Protein AF-A0A3D5FVS0-F1 (afdb_monomer_lite)

Structure (mmCIF, N/CA/C/O backbone):
data_AF-A0A3D5FVS0-F1
#
_entry.id   AF-A0A3D5FVS0-F1
#
loop_
_atom_site.group_PDB
_atom_site.id
_atom_site.type_symbol
_atom_site.label_atom_id
_atom_site.label_alt_id
_atom_site.label_comp_id
_atom_site.label_asym_id
_atom_site.label_entity_id
_atom_site.label_seq_id
_atom_site.pdbx_PDB_ins_code
_atom_site.Cartn_x
_atom_site.Cartn_y
_atom_sit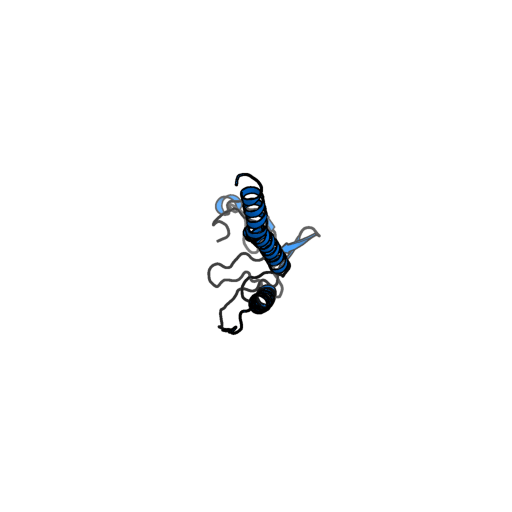e.Cartn_z
_atom_site.occupancy
_atom_site.B_iso_or_equiv
_atom_site.auth_seq_id
_atom_site.auth_comp_id
_atom_site.auth_asym_id
_atom_site.auth_atom_id
_atom_site.pdbx_PDB_model_num
ATOM 1 N N . MET A 1 1 ? 53.571 29.596 -40.366 1.00 57.28 1 MET A N 1
ATOM 2 C CA . MET A 1 1 ? 53.210 28.482 -39.464 1.00 57.28 1 MET A CA 1
ATOM 3 C C . MET A 1 1 ? 52.740 29.076 -38.138 1.00 57.28 1 MET A C 1
ATOM 5 O O . MET A 1 1 ? 53.571 29.174 -37.256 1.00 57.28 1 MET A O 1
ATOM 9 N N . SER A 1 2 ? 51.496 29.574 -37.988 1.00 66.75 2 SER A N 1
ATOM 10 C CA . SER A 1 2 ? 51.104 30.103 -36.655 1.00 66.75 2 SER A CA 1
ATOM 11 C C . SER A 1 2 ? 49.625 30.298 -36.285 1.00 66.75 2 SER A C 1
ATOM 13 O O . SER A 1 2 ? 49.386 30.452 -35.101 1.00 66.75 2 SER A O 1
ATOM 15 N N . VAL A 1 3 ? 48.612 30.261 -37.160 1.00 58.72 3 VAL A N 1
ATOM 16 C CA . VAL A 1 3 ? 47.218 30.492 -36.676 1.00 58.72 3 VAL A CA 1
ATOM 17 C C . VAL A 1 3 ? 46.211 29.515 -37.277 1.00 58.72 3 VAL A C 1
ATOM 19 O O . VAL A 1 3 ? 45.409 28.922 -36.562 1.00 58.72 3 VAL A O 1
ATOM 22 N N . LEU A 1 4 ? 46.327 29.234 -38.577 1.00 56.59 4 LEU A N 1
ATOM 23 C CA . LEU A 1 4 ? 45.374 28.381 -39.294 1.00 56.59 4 LEU A CA 1
ATOM 24 C C . LEU A 1 4 ? 45.378 26.913 -38.820 1.00 56.59 4 LEU A C 1
ATOM 26 O O . LEU A 1 4 ? 44.326 26.298 -38.705 1.00 56.59 4 LEU A O 1
ATOM 30 N N . ARG A 1 5 ? 46.548 26.357 -38.475 1.00 57.44 5 ARG A N 1
ATOM 31 C CA . ARG A 1 5 ? 46.652 24.990 -37.922 1.00 57.44 5 ARG A CA 1
ATOM 32 C C . ARG A 1 5 ? 46.104 24.884 -36.495 1.00 57.44 5 ARG A C 1
ATOM 34 O O . ARG A 1 5 ? 45.593 23.835 -36.133 1.00 57.44 5 ARG A O 1
ATOM 41 N N . PHE A 1 6 ? 46.181 25.960 -35.712 1.00 57.03 6 PHE A N 1
ATOM 42 C CA . PHE A 1 6 ? 45.666 25.997 -34.341 1.00 57.03 6 PHE A CA 1
ATOM 43 C C . PHE A 1 6 ? 44.135 26.123 -34.329 1.00 57.03 6 PHE A C 1
ATOM 45 O O . PHE A 1 6 ? 43.461 25.414 -33.589 1.00 57.03 6 PHE A O 1
ATOM 52 N N . ALA A 1 7 ? 43.576 26.943 -35.227 1.00 58.62 7 ALA A N 1
ATOM 53 C CA . ALA A 1 7 ? 42.131 27.088 -35.401 1.00 58.62 7 ALA A CA 1
ATOM 54 C C . ALA A 1 7 ? 41.451 25.788 -35.876 1.00 58.62 7 ALA A C 1
ATOM 56 O O . ALA A 1 7 ? 40.382 25.441 -35.384 1.00 58.62 7 ALA A O 1
ATOM 57 N N . VAL A 1 8 ? 42.090 25.029 -36.775 1.00 59.25 8 VAL A N 1
ATOM 58 C CA . VAL A 1 8 ? 41.565 23.735 -37.253 1.00 59.25 8 VAL A CA 1
ATOM 59 C C . VAL A 1 8 ? 41.561 22.672 -36.146 1.00 59.25 8 VAL A C 1
ATOM 61 O O . VAL A 1 8 ? 40.609 21.905 -36.048 1.00 59.25 8 VAL A O 1
ATOM 64 N N . VAL A 1 9 ? 42.572 22.652 -35.269 1.00 58.69 9 VAL A N 1
ATOM 65 C CA . VAL A 1 9 ? 42.621 21.726 -34.121 1.00 58.69 9 VAL A CA 1
ATOM 66 C C . VAL A 1 9 ? 41.561 22.075 -33.069 1.00 58.69 9 VAL A C 1
ATOM 68 O O . VAL A 1 9 ? 40.904 21.173 -32.557 1.00 58.69 9 VAL A O 1
ATOM 71 N N . ILE A 1 10 ? 41.324 23.362 -32.793 1.00 59.44 10 ILE A N 1
ATOM 72 C CA . ILE A 1 10 ? 40.262 23.803 -31.870 1.00 59.44 10 ILE A CA 1
ATOM 73 C C . ILE A 1 10 ? 38.866 23.488 -32.435 1.00 59.44 10 ILE A C 1
ATOM 75 O O . ILE A 1 10 ? 37.997 23.033 -31.690 1.00 59.44 10 ILE A O 1
ATOM 79 N N . LEU A 1 11 ? 38.658 23.654 -33.748 1.00 55.94 11 LEU A N 1
ATOM 80 C CA . LEU A 1 11 ? 37.406 23.292 -34.424 1.00 55.94 11 LEU A CA 1
ATOM 81 C C . LEU A 1 11 ? 37.159 21.770 -34.393 1.00 55.94 11 LEU A C 1
ATOM 83 O O . LEU A 1 11 ? 36.050 21.328 -34.123 1.00 55.94 11 LEU A O 1
ATOM 87 N N . LEU A 1 12 ? 38.198 20.950 -34.585 1.00 54.19 12 LEU A N 1
ATOM 88 C CA . LEU A 1 12 ? 38.107 19.488 -34.466 1.00 54.19 12 LEU A CA 1
ATOM 89 C C . LEU A 1 12 ? 37.863 19.020 -33.020 1.00 54.19 12 LEU A C 1
ATOM 91 O O . LEU A 1 12 ? 37.095 18.084 -32.810 1.00 54.19 12 LEU A O 1
ATOM 95 N N . MET A 1 13 ? 38.446 19.682 -32.011 1.00 53.97 13 MET A N 1
ATOM 96 C CA . MET A 1 13 ? 38.186 19.354 -30.600 1.00 53.97 13 MET A CA 1
ATOM 97 C C . MET A 1 13 ? 36.780 19.750 -30.135 1.00 53.97 13 MET A C 1
ATOM 99 O O . MET A 1 13 ? 36.195 19.048 -29.314 1.00 53.97 13 MET A O 1
ATOM 103 N N . SER A 1 14 ? 36.200 20.817 -30.689 1.00 55.00 14 SER A N 1
ATOM 104 C CA . SER A 1 14 ? 34.809 21.208 -30.408 1.00 55.00 14 SER A CA 1
ATOM 105 C C . SER A 1 14 ? 33.775 20.322 -31.117 1.00 55.00 14 SER A C 1
ATOM 107 O O . SER A 1 14 ? 32.643 20.236 -30.652 1.00 55.00 14 SER A O 1
ATOM 109 N N . ILE A 1 15 ? 34.173 19.588 -32.164 1.00 56.25 15 ILE A N 1
ATOM 110 C CA . ILE A 1 15 ? 33.361 18.533 -32.799 1.00 56.25 15 ILE A CA 1
ATOM 111 C C . ILE A 1 15 ? 33.468 17.191 -32.041 1.00 56.25 15 ILE A C 1
ATOM 113 O O . ILE A 1 15 ? 32.533 16.397 -32.090 1.00 56.25 15 ILE A O 1
ATOM 117 N N . LEU A 1 16 ? 34.555 16.936 -31.295 1.00 52.94 16 LEU A N 1
ATOM 118 C CA . LEU A 1 16 ? 34.712 15.724 -30.465 1.00 52.94 16 LEU A CA 1
ATOM 119 C C . LEU A 1 16 ? 34.144 15.853 -29.034 1.00 52.94 16 LEU A C 1
ATOM 121 O O . LEU A 1 16 ? 33.701 14.858 -28.457 1.00 52.94 16 LEU A O 1
ATOM 125 N N . ALA A 1 17 ? 34.115 17.064 -28.470 1.00 55.03 17 ALA A N 1
ATOM 126 C CA . ALA A 1 17 ? 33.558 17.362 -27.146 1.00 55.03 17 ALA A CA 1
ATOM 127 C C . ALA A 1 17 ? 32.009 17.361 -26.967 1.00 55.03 17 ALA A C 1
ATOM 129 O O . ALA A 1 17 ? 31.589 17.380 -25.807 1.00 55.03 17 ALA A O 1
ATOM 130 N N . PRO A 1 18 ? 31.126 17.305 -27.997 1.00 56.56 18 PRO A N 1
ATOM 131 C CA . PRO A 1 18 ? 29.676 17.262 -27.768 1.00 56.56 18 PRO A CA 1
ATOM 132 C C . PRO A 1 18 ? 29.195 15.937 -27.165 1.00 56.56 18 PRO A C 1
ATOM 134 O O . PRO A 1 18 ? 28.082 15.863 -26.658 1.00 56.56 18 PRO A O 1
ATOM 137 N N . SER A 1 19 ? 30.020 14.890 -27.206 1.00 59.66 19 SER A N 1
ATOM 138 C CA . SER A 1 19 ? 29.639 13.534 -26.808 1.00 59.66 19 SER A CA 1
ATOM 139 C C . SER A 1 19 ? 29.311 13.418 -25.318 1.00 59.66 19 SER A C 1
ATOM 141 O O . SER A 1 19 ? 28.279 12.860 -24.974 1.00 59.66 19 SER A O 1
ATOM 143 N N . ALA A 1 20 ? 30.121 13.989 -24.424 1.00 60.53 20 ALA A N 1
ATOM 144 C CA . ALA A 1 20 ? 29.888 13.862 -22.982 1.00 60.53 20 ALA A CA 1
ATOM 145 C C . ALA A 1 20 ? 28.625 14.606 -22.510 1.00 60.53 20 ALA A C 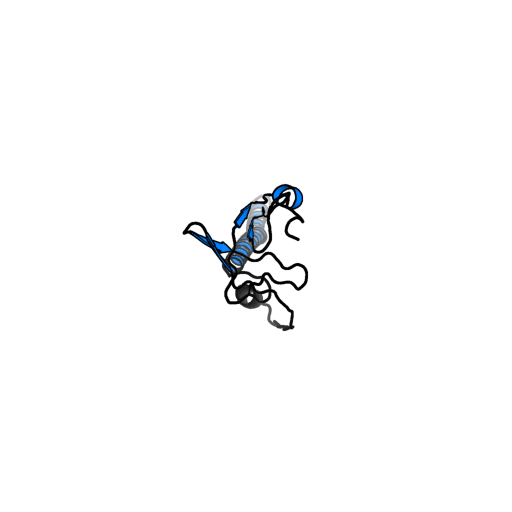1
ATOM 147 O O . ALA A 1 20 ? 27.868 14.076 -21.703 1.00 60.53 20 ALA A O 1
ATOM 148 N N . TRP A 1 21 ? 28.385 15.809 -23.042 1.00 58.69 21 TRP A N 1
ATOM 149 C CA . TRP A 1 21 ? 27.219 16.627 -22.695 1.00 58.69 21 TRP A CA 1
ATOM 150 C C . TRP A 1 21 ? 25.930 16.077 -23.312 1.00 58.69 21 TRP A C 1
ATOM 152 O O . TRP A 1 21 ? 24.906 16.016 -22.636 1.00 58.69 21 TRP A O 1
ATOM 162 N N . ALA A 1 22 ? 25.975 15.634 -24.573 1.00 61.84 22 ALA A N 1
ATOM 163 C CA . ALA A 1 22 ? 24.832 14.985 -25.211 1.00 61.84 22 ALA A CA 1
ATOM 164 C C . ALA A 1 22 ? 24.463 13.676 -24.495 1.00 61.84 22 ALA A C 1
ATOM 166 O O . ALA A 1 22 ? 23.295 13.470 -24.184 1.00 61.84 22 ALA A O 1
ATOM 167 N N . VAL A 1 23 ? 25.455 12.851 -24.133 1.00 68.00 23 VAL A N 1
ATOM 168 C CA . VAL A 1 23 ? 25.236 11.616 -23.361 1.00 68.00 23 VAL A CA 1
ATOM 169 C C . VAL A 1 23 ? 24.672 11.911 -21.969 1.00 68.00 23 VAL A C 1
ATOM 171 O O . VAL A 1 23 ? 23.794 11.180 -21.514 1.00 68.00 23 VAL A O 1
ATOM 174 N N . SER A 1 24 ? 25.125 12.967 -21.281 1.00 67.62 24 SER A N 1
ATOM 175 C CA . SER A 1 24 ? 24.561 13.325 -19.972 1.00 67.62 24 SER A CA 1
ATOM 176 C C . SER A 1 24 ? 23.112 13.809 -20.069 1.00 67.62 24 SER A C 1
ATOM 178 O O . SER A 1 24 ? 22.300 13.422 -19.238 1.00 67.62 24 SER A O 1
ATOM 180 N N . VAL A 1 25 ? 22.766 14.593 -21.097 1.00 70.75 25 VAL A N 1
ATOM 181 C CA . VAL A 1 25 ? 21.385 15.061 -21.317 1.00 70.75 25 VAL A CA 1
ATOM 182 C C . VAL A 1 25 ? 20.464 13.891 -21.668 1.00 70.75 25 VAL A C 1
ATOM 184 O O . VAL A 1 25 ? 19.410 13.742 -21.058 1.00 70.75 25 VAL A O 1
ATOM 187 N N . GLU A 1 26 ? 20.893 13.009 -22.573 1.00 77.81 26 GLU A N 1
ATOM 188 C CA . GLU A 1 26 ? 20.148 11.795 -22.928 1.00 77.81 26 GLU A CA 1
ATOM 189 C C . GLU A 1 26 ? 19.960 10.868 -21.713 1.00 77.81 26 GLU A C 1
ATOM 191 O O . GLU A 1 26 ? 18.900 10.273 -21.525 1.00 77.81 26 GLU A O 1
ATOM 196 N N . SER A 1 27 ? 20.968 10.766 -20.842 1.00 83.69 27 SER A N 1
ATOM 197 C CA . SER A 1 27 ? 20.879 9.975 -19.608 1.00 83.69 27 SER A CA 1
ATOM 198 C C . SER A 1 27 ? 19.882 10.566 -18.606 1.00 83.69 27 SER A C 1
ATOM 200 O O . SER A 1 27 ? 19.122 9.815 -17.993 1.00 83.69 27 SER A O 1
ATOM 202 N N . ASP A 1 28 ? 19.849 11.892 -18.461 1.00 89.62 28 ASP A N 1
ATOM 203 C CA . ASP A 1 28 ? 18.901 12.591 -17.589 1.00 89.62 28 ASP A CA 1
ATOM 204 C C . ASP A 1 28 ? 17.455 12.458 -18.090 1.00 89.62 28 ASP A C 1
ATOM 206 O O . ASP A 1 28 ? 16.545 12.234 -17.288 1.00 89.62 28 ASP A O 1
ATOM 210 N N . GLU A 1 29 ? 17.230 12.564 -19.402 1.00 91.00 29 GLU A N 1
ATOM 211 C CA . GLU A 1 29 ? 15.913 12.356 -20.017 1.00 91.00 29 GLU A CA 1
ATOM 212 C C . GLU A 1 29 ? 15.433 10.917 -19.812 1.00 91.00 29 GLU A C 1
ATOM 214 O O . GLU A 1 29 ? 14.354 10.698 -19.262 1.00 91.00 29 GLU A O 1
ATOM 219 N N . ARG A 1 30 ? 16.281 9.924 -20.108 1.00 89.44 30 ARG A N 1
ATOM 220 C CA . ARG A 1 30 ? 15.956 8.505 -19.889 1.00 89.44 30 ARG A CA 1
ATOM 221 C C . ARG A 1 30 ? 15.649 8.184 -18.429 1.00 89.44 30 ARG A C 1
ATOM 223 O O . ARG A 1 30 ? 14.768 7.369 -18.152 1.00 89.44 30 ARG A O 1
ATOM 230 N N . LEU A 1 31 ? 16.365 8.800 -17.487 1.00 93.12 31 LEU A N 1
ATOM 231 C CA . LEU A 1 31 ? 16.087 8.636 -16.062 1.00 93.12 31 LEU A CA 1
ATOM 232 C C . LEU A 1 31 ? 14.715 9.210 -15.699 1.00 93.12 31 LEU A C 1
ATOM 234 O O . LEU A 1 31 ? 13.950 8.554 -14.991 1.00 93.12 31 LEU A O 1
ATOM 238 N N . ARG A 1 32 ? 14.391 10.414 -16.181 1.00 95.94 32 ARG A N 1
ATOM 239 C CA . ARG A 1 32 ? 13.085 11.045 -15.943 1.00 95.94 32 ARG A CA 1
ATOM 240 C C . ARG A 1 32 ? 11.950 10.211 -16.517 1.00 95.94 32 ARG A C 1
ATOM 242 O O . ARG A 1 32 ? 10.974 9.984 -15.808 1.00 95.94 32 ARG A O 1
ATOM 249 N N . ASP A 1 33 ? 12.107 9.707 -17.735 1.00 94.50 33 ASP A N 1
ATOM 250 C CA . ASP A 1 33 ? 11.111 8.857 -18.386 1.00 94.50 33 ASP A CA 1
ATOM 251 C C . ASP A 1 33 ? 10.908 7.550 -17.619 1.00 94.50 33 ASP A C 1
ATOM 253 O O . ASP A 1 33 ? 9.774 7.137 -17.377 1.00 94.50 33 ASP A O 1
ATOM 257 N N . ALA A 1 34 ? 11.995 6.932 -17.145 1.00 95.44 34 ALA A N 1
ATOM 258 C CA . ALA A 1 34 ? 11.909 5.731 -16.323 1.00 95.44 34 ALA A CA 1
ATOM 259 C C . ALA A 1 34 ? 11.208 5.986 -14.987 1.00 95.44 34 ALA A C 1
ATOM 261 O O . ALA A 1 34 ? 10.368 5.186 -14.580 1.00 95.44 34 ALA A O 1
ATOM 262 N N . VAL A 1 35 ? 11.515 7.098 -14.314 1.00 96.81 35 VAL A N 1
ATOM 263 C CA . VAL A 1 35 ? 10.811 7.496 -13.089 1.00 96.81 35 VAL A CA 1
ATOM 264 C C . VAL A 1 35 ? 9.334 7.740 -13.384 1.00 96.81 35 VAL A C 1
ATOM 266 O O . VAL A 1 35 ? 8.491 7.218 -12.659 1.00 96.81 35 VAL A O 1
ATOM 269 N N . ALA A 1 36 ? 9.007 8.465 -14.456 1.00 96.94 36 ALA A N 1
ATOM 270 C CA . ALA A 1 36 ? 7.631 8.746 -14.846 1.00 96.94 36 ALA A CA 1
ATOM 271 C C . ALA A 1 36 ? 6.850 7.449 -15.102 1.00 96.94 36 ALA A C 1
ATOM 273 O O . ALA A 1 36 ? 5.836 7.220 -14.447 1.00 96.94 36 ALA A O 1
ATOM 274 N N . ALA A 1 37 ? 7.368 6.558 -15.950 1.00 96.31 37 ALA A N 1
ATOM 275 C CA . ALA A 1 37 ? 6.738 5.279 -16.269 1.00 96.31 37 ALA A CA 1
ATOM 276 C C . ALA A 1 37 ? 6.546 4.396 -15.026 1.00 96.31 37 ALA A C 1
ATOM 278 O O . ALA A 1 37 ? 5.457 3.883 -14.779 1.00 96.31 37 ALA A O 1
ATOM 279 N N . LEU A 1 38 ? 7.583 4.264 -14.195 1.00 96.94 38 LEU A N 1
ATOM 280 C CA . LEU A 1 38 ? 7.540 3.430 -12.994 1.00 96.94 38 LEU A CA 1
ATOM 281 C C . LEU A 1 38 ? 6.732 4.039 -11.838 1.00 96.94 38 LEU A C 1
ATOM 283 O O . LEU A 1 38 ? 6.391 3.324 -10.899 1.00 96.94 38 LEU A O 1
ATOM 287 N N . SER A 1 39 ? 6.467 5.344 -11.861 1.00 96.62 39 SER A N 1
ATOM 288 C CA . SER A 1 39 ? 5.602 6.020 -10.884 1.00 96.62 39 SER A CA 1
ATOM 289 C C . SER A 1 39 ? 4.138 6.101 -11.321 1.00 96.62 39 SER A C 1
ATOM 291 O O . SER A 1 39 ? 3.284 6.387 -10.488 1.00 96.62 39 SER A O 1
ATOM 293 N N . ALA A 1 40 ? 3.853 5.852 -12.603 1.00 96.56 40 ALA A N 1
ATOM 294 C CA . ALA A 1 40 ? 2.506 5.900 -13.167 1.00 96.56 40 ALA A CA 1
ATOM 295 C C . ALA A 1 40 ? 1.698 4.613 -12.935 1.00 96.56 40 ALA A C 1
ATOM 297 O O . ALA A 1 40 ? 0.471 4.650 -13.000 1.00 96.56 40 ALA A O 1
ATOM 298 N N . VAL A 1 41 ? 2.371 3.487 -12.680 1.00 96.12 41 VAL A N 1
ATOM 299 C CA . VAL A 1 41 ? 1.715 2.226 -12.304 1.00 96.12 41 VAL A CA 1
ATOM 300 C C . VAL A 1 41 ? 1.142 2.306 -10.885 1.00 96.12 41 VAL A C 1
ATOM 302 O O . VAL A 1 41 ? 1.533 3.160 -10.087 1.00 96.12 41 VAL A O 1
ATOM 305 N N . GLU A 1 42 ? 0.239 1.382 -10.544 1.00 92.69 42 GLU A N 1
ATOM 306 C CA . GLU A 1 42 ? -0.211 1.203 -9.159 1.00 92.69 42 GLU A CA 1
ATOM 307 C C . GLU A 1 42 ? 0.947 0.781 -8.221 1.00 92.69 42 GLU A C 1
ATOM 309 O O . GLU A 1 42 ? 2.122 0.749 -8.594 1.00 92.69 42 GLU A O 1
ATOM 314 N N . SER A 1 43 ? 0.632 0.438 -6.967 1.00 93.44 43 SER A N 1
ATOM 315 C CA . SER A 1 43 ? 1.622 -0.011 -5.981 1.00 93.44 43 SER A CA 1
ATOM 316 C C . SER A 1 43 ? 2.590 -1.053 -6.556 1.00 93.44 43 SER A C 1
ATOM 318 O O . SER A 1 43 ? 2.189 -2.109 -7.047 1.00 93.44 43 SER A O 1
ATOM 320 N N . ARG A 1 44 ? 3.890 -0.762 -6.439 1.00 95.56 44 ARG A N 1
ATOM 321 C CA . ARG A 1 44 ? 4.985 -1.665 -6.829 1.00 95.56 44 ARG A CA 1
ATOM 322 C C . ARG A 1 44 ? 5.438 -2.585 -5.695 1.00 95.56 44 ARG A C 1
ATOM 324 O O . ARG A 1 44 ? 6.504 -3.189 -5.780 1.00 95.56 44 ARG A O 1
ATOM 331 N N . VAL A 1 45 ? 4.657 -2.684 -4.621 1.00 93.44 45 VAL A N 1
ATOM 332 C CA . VAL A 1 45 ? 4.865 -3.707 -3.592 1.00 93.44 45 VAL A CA 1
ATOM 333 C C . VAL A 1 45 ? 4.682 -5.079 -4.243 1.00 93.44 45 VAL A C 1
ATOM 335 O O . VAL A 1 45 ? 3.705 -5.302 -4.956 1.00 93.44 45 VAL A O 1
ATOM 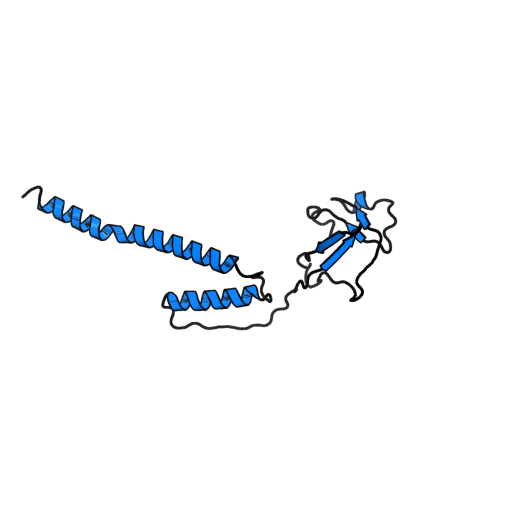338 N N . THR A 1 46 ? 5.624 -6.000 -4.022 1.00 93.00 46 THR A N 1
ATOM 339 C CA . THR A 1 46 ? 5.543 -7.387 -4.513 1.00 93.00 46 THR A CA 1
ATOM 340 C C . THR A 1 46 ? 4.156 -7.966 -4.260 1.00 93.00 46 THR A C 1
ATOM 342 O O . THR A 1 46 ? 3.626 -7.776 -3.178 1.00 93.00 46 THR A O 1
ATOM 345 N N . GLY A 1 47 ? 3.571 -8.667 -5.234 1.00 90.50 47 GLY A N 1
ATOM 346 C CA . GLY A 1 47 ? 2.226 -9.250 -5.130 1.00 90.50 47 GLY A CA 1
ATOM 347 C C . GLY A 1 47 ? 1.087 -8.340 -5.608 1.00 90.50 47 GLY A C 1
ATOM 348 O O . GLY A 1 47 ? 0.022 -8.856 -5.931 1.00 90.50 47 GLY A O 1
ATOM 349 N N . TYR A 1 48 ? 1.309 -7.027 -5.730 1.00 93.88 48 TYR A N 1
ATOM 350 C CA . TYR A 1 48 ? 0.351 -6.094 -6.334 1.00 93.88 48 TYR A CA 1
ATOM 351 C C . TYR A 1 48 ? 0.538 -6.027 -7.857 1.00 93.88 48 TYR A C 1
ATOM 353 O O . TYR A 1 48 ? 1.631 -6.283 -8.370 1.00 93.88 48 TYR A O 1
ATOM 361 N N . ALA A 1 49 ? -0.520 -5.651 -8.587 1.00 94.00 49 ALA A N 1
ATOM 362 C CA . ALA A 1 49 ? -0.512 -5.588 -10.053 1.00 94.00 49 ALA A CA 1
ATOM 363 C C . ALA A 1 49 ? 0.592 -4.663 -10.601 1.00 94.00 49 ALA A C 1
ATOM 365 O O . ALA A 1 49 ? 1.353 -5.066 -11.483 1.00 94.00 49 ALA A O 1
ATOM 366 N N . GLY A 1 50 ? 0.772 -3.486 -9.988 1.00 96.62 50 GLY A N 1
ATOM 367 C CA . GLY A 1 50 ? 1.800 -2.521 -10.385 1.00 96.62 50 GLY A CA 1
ATOM 368 C C . GLY A 1 50 ? 3.235 -3.061 -10.312 1.00 96.62 50 GLY A C 1
ATOM 369 O O . GLY A 1 50 ? 4.091 -2.645 -11.091 1.00 96.62 50 GLY A O 1
ATOM 370 N N . ALA A 1 51 ? 3.521 -4.036 -9.440 1.00 96.19 51 ALA A N 1
ATOM 371 C CA . ALA A 1 51 ? 4.832 -4.689 -9.397 1.00 96.19 51 ALA A CA 1
ATOM 372 C C . ALA A 1 51 ? 5.092 -5.564 -10.635 1.00 96.19 51 ALA A C 1
ATOM 374 O O . ALA A 1 51 ? 6.215 -5.591 -11.144 1.00 96.19 51 ALA A O 1
ATOM 375 N N . ALA A 1 52 ? 4.065 -6.256 -11.138 1.00 95.12 52 ALA A N 1
ATOM 376 C CA . ALA A 1 52 ? 4.168 -7.050 -12.360 1.00 95.12 52 ALA A CA 1
ATOM 377 C C . ALA A 1 52 ? 4.330 -6.146 -13.592 1.00 95.12 52 ALA A C 1
ATOM 379 O O . ALA A 1 52 ? 5.214 -6.382 -14.412 1.00 95.12 52 ALA A O 1
ATOM 380 N N . GLU A 1 53 ? 3.550 -5.067 -13.677 1.00 97.38 53 GLU A N 1
ATOM 381 C CA . GLU A 1 53 ? 3.668 -4.071 -14.751 1.00 97.38 53 GLU A CA 1
ATOM 382 C C . GLU A 1 53 ? 5.055 -3.415 -14.776 1.00 97.38 53 GLU A C 1
ATOM 384 O O . GLU A 1 53 ? 5.682 -3.302 -15.831 1.00 97.38 53 GLU A O 1
ATOM 389 N N . ALA A 1 54 ? 5.588 -3.053 -13.605 1.00 97.38 54 ALA A N 1
ATOM 390 C CA . ALA A 1 54 ? 6.942 -2.524 -13.488 1.00 97.38 54 ALA A CA 1
ATOM 391 C C . ALA A 1 54 ? 8.007 -3.532 -13.955 1.00 97.38 54 ALA A C 1
ATOM 393 O O . ALA A 1 54 ? 8.983 -3.140 -14.593 1.00 97.38 54 ALA A O 1
ATOM 394 N N . ALA A 1 55 ? 7.831 -4.827 -13.672 1.00 96.06 55 ALA A N 1
ATOM 395 C CA . ALA A 1 55 ? 8.745 -5.863 -14.148 1.00 96.06 55 ALA A CA 1
ATOM 396 C C . ALA A 1 55 ? 8.731 -5.982 -15.682 1.00 96.06 55 ALA A C 1
ATOM 398 O O . ALA A 1 55 ? 9.797 -6.086 -16.292 1.00 96.06 55 ALA A O 1
ATOM 399 N N . GLU A 1 56 ? 7.556 -5.903 -16.315 1.00 96.75 56 GLU A N 1
ATOM 400 C CA . GLU A 1 56 ? 7.445 -5.874 -17.780 1.00 96.75 56 GLU A CA 1
ATOM 401 C C . GLU A 1 56 ? 8.141 -4.651 -18.382 1.00 96.75 56 GLU A C 1
ATOM 403 O O . GLU A 1 56 ? 8.912 -4.790 -19.335 1.00 96.75 56 GLU A O 1
ATOM 408 N N . TYR A 1 57 ? 7.934 -3.467 -17.794 1.00 96.94 57 TYR A N 1
ATOM 409 C CA . TYR A 1 57 ? 8.621 -2.244 -18.213 1.00 96.94 57 TYR A CA 1
ATOM 410 C C . TYR A 1 57 ? 10.146 -2.414 -18.178 1.00 96.94 57 TYR A C 1
ATOM 412 O O . TYR A 1 57 ? 10.834 -2.088 -19.146 1.00 96.94 57 TYR A O 1
ATOM 420 N N . LEU A 1 58 ? 10.690 -2.967 -17.089 1.00 95.75 58 LEU A N 1
ATOM 421 C CA . LEU A 1 58 ? 12.134 -3.173 -16.941 1.00 95.75 58 LE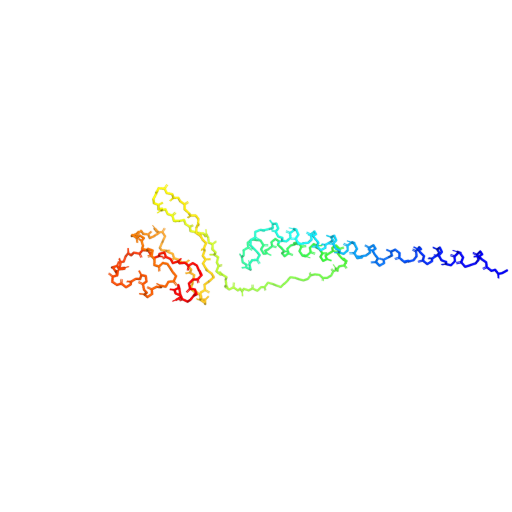U A CA 1
ATOM 422 C C . LEU A 1 58 ? 12.689 -4.146 -17.984 1.00 95.75 58 LEU A C 1
ATOM 424 O O . LEU A 1 58 ? 13.759 -3.903 -18.537 1.00 95.75 58 LEU A O 1
ATOM 428 N N . ILE A 1 59 ? 11.963 -5.219 -18.291 1.00 96.75 59 ILE A N 1
ATOM 429 C CA . ILE A 1 59 ? 12.371 -6.189 -19.315 1.00 96.75 59 ILE A CA 1
ATOM 430 C C . ILE A 1 59 ? 12.432 -5.531 -20.691 1.00 96.75 59 ILE A C 1
ATOM 432 O O . ILE A 1 59 ? 13.408 -5.716 -21.419 1.00 96.75 59 ILE A O 1
ATOM 436 N N . GLN A 1 60 ? 11.434 -4.713 -21.026 1.00 95.75 60 GLN A N 1
ATOM 437 C CA . GLN A 1 60 ? 11.451 -3.940 -22.263 1.00 95.75 60 GLN A CA 1
ATOM 438 C C . GLN A 1 60 ? 12.618 -2.949 -22.272 1.00 95.75 60 GLN A C 1
ATOM 440 O O . GLN A 1 60 ? 13.358 -2.893 -23.250 1.00 95.75 60 GLN A O 1
ATOM 445 N N . ALA A 1 61 ? 12.836 -2.198 -21.191 1.00 94.88 61 ALA A N 1
ATOM 446 C CA . ALA A 1 61 ? 13.920 -1.220 -21.097 1.00 94.88 61 ALA A CA 1
ATOM 447 C C . ALA A 1 61 ? 15.316 -1.859 -21.240 1.00 94.88 61 ALA A C 1
ATOM 449 O O . ALA A 1 61 ? 16.187 -1.308 -21.920 1.00 94.88 61 ALA A O 1
ATOM 450 N N . LEU A 1 62 ? 15.524 -3.041 -20.650 1.00 94.94 62 LEU A N 1
ATOM 451 C CA . LEU A 1 62 ? 16.752 -3.824 -20.807 1.00 94.94 62 LEU A CA 1
ATOM 452 C C . LEU A 1 62 ? 16.948 -4.266 -22.263 1.00 94.94 62 LEU A C 1
ATOM 454 O O . LEU A 1 62 ? 18.031 -4.067 -22.816 1.00 94.94 62 LEU A O 1
ATOM 458 N N . GLY A 1 63 ? 15.897 -4.781 -22.906 1.00 95.81 63 GLY A N 1
ATOM 459 C CA . GLY A 1 63 ? 15.938 -5.175 -24.317 1.00 95.81 63 GLY A CA 1
ATOM 460 C C . GLY A 1 63 ? 16.289 -4.009 -25.248 1.00 95.81 63 GLY A C 1
ATOM 461 O O . GLY A 1 63 ? 17.191 -4.129 -26.074 1.00 95.81 63 GLY A O 1
ATOM 462 N N . HIS A 1 64 ? 15.659 -2.843 -25.062 1.00 93.00 64 HIS A N 1
ATOM 463 C CA . HIS A 1 64 ? 15.971 -1.628 -25.832 1.00 93.00 64 HIS A CA 1
ATOM 464 C C . HIS A 1 64 ? 17.402 -1.121 -25.605 1.00 93.00 64 HIS A C 1
ATOM 466 O O . HIS A 1 64 ? 17.966 -0.464 -26.475 1.00 93.00 64 HIS A O 1
ATOM 472 N N . SER A 1 65 ? 18.007 -1.446 -24.460 1.00 91.38 65 SER A N 1
ATOM 473 C CA . SER A 1 65 ? 19.398 -1.100 -24.149 1.00 91.38 65 SER A CA 1
ATOM 474 C C . SER A 1 65 ? 20.416 -2.079 -24.758 1.00 91.38 65 SER A C 1
ATOM 476 O O . SER A 1 65 ? 21.613 -1.935 -24.521 1.00 91.38 65 SER A O 1
ATOM 478 N N . GLY A 1 66 ? 19.967 -3.076 -25.531 1.00 95.50 66 GLY A N 1
ATOM 479 C CA . GLY A 1 66 ? 20.830 -4.054 -26.198 1.00 95.50 66 GLY A CA 1
ATOM 480 C C . GLY A 1 66 ? 21.159 -5.293 -25.362 1.00 95.50 66 GLY A C 1
ATOM 481 O O . GLY A 1 66 ? 22.025 -6.072 -25.756 1.00 95.50 66 GLY A O 1
ATOM 482 N N . VAL A 1 67 ? 20.486 -5.505 -24.225 1.00 96.94 67 VAL A N 1
ATOM 483 C CA . VAL A 1 67 ? 20.625 -6.747 -23.449 1.00 96.94 67 VAL A CA 1
ATOM 484 C C . VAL A 1 67 ? 19.927 -7.880 -24.199 1.00 96.94 67 VAL A C 1
ATOM 486 O O . VAL A 1 67 ? 18.715 -7.843 -24.400 1.00 96.94 67 VAL A O 1
ATOM 489 N N . THR A 1 68 ? 20.689 -8.892 -24.616 1.00 94.75 68 THR A N 1
ATOM 490 C CA . THR A 1 68 ? 20.184 -9.994 -25.455 1.00 94.75 68 THR A CA 1
ATOM 491 C C . THR A 1 68 ? 19.680 -11.193 -24.659 1.00 94.75 68 THR A C 1
ATOM 493 O O . THR A 1 68 ? 18.820 -11.924 -25.141 1.00 94.75 68 THR A O 1
ATOM 496 N N . GLU A 1 69 ? 20.195 -11.400 -23.447 1.00 97.12 69 GLU A N 1
ATOM 497 C CA . GLU A 1 69 ? 19.846 -12.531 -22.582 1.00 97.12 69 GLU A CA 1
ATOM 498 C C . GLU A 1 69 ? 19.152 -12.006 -21.319 1.00 97.12 69 GLU A C 1
ATOM 500 O O . GLU A 1 69 ? 19.787 -11.419 -20.443 1.00 97.12 69 GLU A O 1
ATOM 505 N N . ILE A 1 70 ? 17.830 -12.181 -21.235 1.00 96.62 70 ILE A N 1
ATOM 506 C CA . ILE A 1 70 ? 17.008 -11.728 -20.105 1.00 96.62 70 ILE A CA 1
ATOM 507 C C . ILE A 1 70 ? 16.288 -12.939 -19.511 1.00 96.62 70 ILE A C 1
ATOM 509 O O . ILE A 1 70 ? 15.490 -13.592 -20.183 1.00 96.62 70 ILE A O 1
ATOM 513 N N . HIS A 1 71 ? 16.537 -13.219 -18.232 1.00 95.69 71 HIS A N 1
ATOM 514 C CA . HIS A 1 71 ? 15.916 -14.331 -17.511 1.00 95.69 71 HIS A CA 1
ATOM 515 C C . HIS A 1 71 ? 14.923 -13.832 -16.463 1.00 95.69 71 HIS A C 1
ATOM 517 O O . HIS A 1 71 ? 15.144 -12.817 -15.804 1.00 95.69 71 HIS A O 1
ATOM 523 N N . ARG A 1 72 ? 13.842 -14.591 -16.271 1.00 94.62 72 ARG A N 1
ATOM 524 C CA . ARG A 1 72 ? 12.876 -14.386 -15.190 1.00 94.62 72 ARG A CA 1
ATOM 525 C C . ARG A 1 72 ? 12.995 -15.530 -14.197 1.00 94.62 72 ARG A C 1
ATOM 527 O O . ARG A 1 72 ? 12.941 -16.691 -14.595 1.00 94.62 72 ARG A O 1
ATOM 534 N N . GLN A 1 73 ? 13.112 -15.202 -12.916 1.00 95.31 73 GLN A N 1
ATOM 535 C CA . GLN A 1 73 ? 13.086 -16.183 -11.838 1.00 95.31 73 GLN A CA 1
ATOM 536 C C . GLN A 1 73 ? 11.871 -15.929 -10.951 1.00 95.31 73 GLN A C 1
ATOM 538 O O . GLN A 1 73 ? 11.801 -14.925 -10.245 1.00 95.31 73 GLN A O 1
ATOM 543 N N . SER A 1 74 ? 10.918 -16.854 -10.982 1.00 93.12 74 SER A N 1
ATOM 544 C CA . SER A 1 74 ? 9.742 -16.816 -10.115 1.00 93.12 74 SER A CA 1
ATOM 545 C C . SER A 1 74 ? 10.017 -17.541 -8.802 1.00 93.12 74 SER A C 1
ATOM 547 O O . SER A 1 74 ? 10.644 -18.600 -8.782 1.00 93.12 74 SER A O 1
ATOM 549 N N . PHE A 1 75 ? 9.510 -16.988 -7.706 1.00 94.62 75 PHE A N 1
ATOM 550 C CA . PHE A 1 75 ? 9.525 -17.613 -6.388 1.00 94.62 75 PHE A CA 1
ATOM 551 C C . PHE A 1 75 ? 8.250 -17.246 -5.627 1.00 94.62 75 PHE A C 1
ATOM 553 O O . PHE A 1 75 ? 7.643 -16.205 -5.878 1.00 94.62 75 PHE A O 1
ATOM 560 N N . ALA A 1 76 ? 7.833 -18.116 -4.709 1.00 95.38 76 ALA A N 1
ATOM 561 C CA . ALA A 1 76 ? 6.675 -17.869 -3.860 1.00 95.38 76 ALA A CA 1
ATOM 562 C C . ALA A 1 76 ? 7.092 -17.090 -2.608 1.00 95.38 76 ALA A C 1
ATOM 564 O O . ALA A 1 76 ? 8.076 -17.435 -1.953 1.00 95.38 76 ALA A O 1
ATOM 565 N N . VAL A 1 77 ? 6.321 -16.062 -2.263 1.00 92.38 77 VAL A N 1
ATOM 566 C CA . VAL A 1 77 ? 6.492 -15.275 -1.040 1.00 92.38 77 VAL A CA 1
ATOM 567 C C . VAL A 1 77 ? 5.108 -14.878 -0.517 1.00 92.38 77 VAL A C 1
ATOM 569 O O . VAL A 1 77 ? 4.264 -14.473 -1.317 1.00 92.38 77 VAL A O 1
ATOM 572 N N . PRO A 1 78 ? 4.823 -15.022 0.790 1.00 91.06 78 PRO A N 1
ATOM 573 C CA . PRO A 1 78 ? 3.584 -14.513 1.360 1.00 91.06 78 PRO A CA 1
ATOM 574 C C . PRO A 1 78 ? 3.614 -12.982 1.362 1.00 91.06 78 PRO A C 1
ATOM 576 O O . PRO A 1 78 ? 4.565 -12.376 1.855 1.00 91.06 78 PRO A O 1
ATOM 579 N N . VAL A 1 79 ? 2.567 -12.363 0.823 1.00 91.88 79 VAL A N 1
ATOM 580 C CA . VAL A 1 79 ? 2.426 -10.906 0.744 1.00 91.88 79 VAL A CA 1
ATOM 581 C C . VAL A 1 79 ? 1.079 -10.501 1.343 1.00 91.88 79 VAL A C 1
ATOM 583 O O . VAL A 1 79 ? 0.064 -11.091 0.970 1.00 91.88 79 VAL A O 1
ATOM 586 N N . PRO A 1 80 ? 1.034 -9.487 2.223 1.00 91.00 80 PRO A N 1
ATOM 587 C CA . PRO A 1 80 ? -0.220 -8.876 2.640 1.00 91.00 80 PRO A CA 1
ATOM 588 C C . PRO A 1 80 ? -0.808 -8.019 1.507 1.00 91.00 80 PRO A C 1
ATOM 590 O O . PRO A 1 80 ? -0.223 -7.010 1.099 1.00 91.00 80 PRO A O 1
ATOM 593 N N . VAL A 1 81 ? -1.975 -8.417 1.006 1.00 89.50 81 VAL A N 1
ATOM 594 C CA . VAL A 1 81 ? -2.734 -7.646 0.014 1.00 89.50 81 VAL A CA 1
ATOM 595 C C . VAL A 1 81 ? -3.806 -6.836 0.740 1.00 89.50 81 VAL A C 1
ATOM 597 O O . VAL A 1 81 ? -4.641 -7.400 1.442 1.00 89.50 81 VAL A O 1
ATOM 600 N N . ASP A 1 82 ? -3.756 -5.513 0.592 1.00 90.50 82 ASP A N 1
ATOM 601 C CA . ASP A 1 82 ? -4.777 -4.591 1.081 1.00 90.50 82 ASP A CA 1
ATOM 602 C C . ASP A 1 82 ? -5.882 -4.477 0.030 1.00 90.50 82 ASP A C 1
ATOM 604 O O . ASP A 1 82 ? -5.740 -3.782 -0.977 1.00 90.50 82 ASP A O 1
ATOM 608 N N . GLU A 1 83 ? -6.994 -5.168 0.268 1.00 87.75 83 GLU A N 1
ATOM 609 C CA . GLU A 1 83 ? -8.204 -5.064 -0.558 1.00 87.75 83 GLU A CA 1
ATOM 610 C C . GLU A 1 83 ? -8.995 -3.773 -0.266 1.00 87.75 83 GLU A C 1
ATOM 612 O O . GLU A 1 83 ? -9.971 -3.455 -0.949 1.00 87.75 83 GLU A O 1
ATOM 617 N N . GLY A 1 84 ? -8.534 -2.986 0.712 1.00 87.50 84 GLY A N 1
ATOM 618 C CA . GLY A 1 84 ? -9.138 -1.738 1.137 1.00 87.50 84 GLY A CA 1
ATOM 619 C C . GLY A 1 84 ? -10.254 -1.931 2.159 1.00 87.50 84 GLY A C 1
ATOM 620 O O . GLY A 1 84 ? -10.890 -2.977 2.272 1.00 87.50 84 GLY A O 1
ATOM 621 N N . PHE A 1 85 ? -10.514 -0.863 2.907 1.00 91.12 85 PHE A N 1
ATOM 622 C CA . PHE A 1 85 ? -11.565 -0.818 3.916 1.00 91.12 85 PHE A CA 1
ATOM 623 C C . PHE A 1 85 ? -12.385 0.459 3.753 1.00 91.12 85 PHE A C 1
ATOM 625 O O . PHE A 1 85 ? -11.898 1.480 3.266 1.00 91.12 85 PHE A O 1
ATOM 632 N N . THR A 1 86 ? -13.652 0.413 4.159 1.00 93.81 86 THR A N 1
ATOM 633 C CA . THR A 1 86 ? -14.519 1.597 4.186 1.00 93.81 86 THR A CA 1
ATOM 634 C C . THR A 1 86 ? -15.073 1.792 5.586 1.00 93.81 86 THR A C 1
ATOM 636 O O . THR A 1 86 ? -15.704 0.895 6.143 1.00 93.81 86 THR A O 1
ATOM 639 N N . LEU A 1 87 ? -14.870 2.983 6.140 1.00 93.44 87 LEU A N 1
ATOM 640 C CA . LEU A 1 87 ? -15.506 3.433 7.372 1.00 93.44 87 LEU A CA 1
ATOM 641 C C . LEU A 1 87 ? -16.715 4.297 7.023 1.00 93.44 87 LEU A C 1
ATOM 643 O O . LEU A 1 87 ? -16.596 5.249 6.258 1.00 93.44 87 LEU A O 1
ATOM 647 N N . SER A 1 88 ? -17.868 3.987 7.611 1.00 95.12 88 SER A N 1
ATOM 648 C CA . SER A 1 88 ? -19.059 4.839 7.544 1.00 95.12 88 SER A CA 1
ATOM 649 C C . SER A 1 88 ? -19.317 5.466 8.910 1.00 95.12 88 SER A C 1
ATOM 651 O O . SER A 1 88 ? -19.601 4.748 9.867 1.00 95.12 88 SER A O 1
ATOM 653 N N . ALA A 1 89 ? -19.231 6.792 9.006 1.00 92.81 89 ALA A N 1
ATOM 654 C CA . ALA A 1 89 ? -19.441 7.534 10.248 1.00 92.81 89 ALA A CA 1
ATOM 655 C C . ALA A 1 89 ? -20.062 8.905 9.957 1.00 92.81 89 ALA A C 1
ATOM 657 O O . ALA A 1 89 ? -19.697 9.560 8.986 1.00 92.81 89 ALA A O 1
ATOM 658 N N . SER A 1 90 ? -21.018 9.339 10.785 1.00 90.81 90 SER A N 1
ATOM 659 C CA . SER A 1 90 ? -21.660 10.665 10.678 1.00 90.81 90 SER A CA 1
ATOM 660 C C . SER A 1 90 ? -22.246 10.989 9.292 1.00 90.81 90 SER A C 1
ATOM 662 O O . SER A 1 90 ? -22.203 12.130 8.842 1.00 90.81 90 SER A O 1
ATOM 664 N N . GLY A 1 91 ? -22.782 9.980 8.595 1.00 94.62 91 GLY A N 1
ATOM 665 C CA . GLY A 1 91 ? -23.328 10.132 7.238 1.00 94.62 91 GLY A CA 1
ATOM 666 C C . GLY A 1 91 ? -22.274 10.256 6.131 1.00 94.62 91 GLY A C 1
ATOM 667 O O . GLY A 1 91 ? -22.636 10.450 4.974 1.00 94.62 91 GLY A O 1
ATOM 668 N N . LEU A 1 92 ? -20.990 10.122 6.468 1.00 96.00 92 LEU A N 1
ATOM 669 C CA . LEU A 1 92 ? -19.862 10.170 5.544 1.00 96.00 92 LEU A CA 1
ATOM 670 C C . LEU A 1 92 ? -19.230 8.785 5.383 1.00 96.00 92 LEU A C 1
ATOM 672 O O . LEU A 1 92 ? -19.347 7.923 6.259 1.00 96.00 92 LEU A O 1
ATOM 676 N N . GLN A 1 93 ? -18.553 8.592 4.253 1.00 96.50 93 GLN A N 1
ATOM 677 C CA . GLN A 1 93 ? -17.743 7.410 3.978 1.00 96.50 93 GLN A CA 1
ATOM 678 C C . GLN A 1 93 ? -16.283 7.806 3.799 1.00 96.50 93 GLN A C 1
ATOM 680 O O . GLN A 1 93 ? -15.971 8.761 3.088 1.00 96.50 93 GLN A O 1
ATOM 685 N N . TYR A 1 94 ? -15.399 7.034 4.419 1.00 94.44 94 TYR A N 1
ATOM 686 C CA . TYR A 1 94 ? -13.959 7.218 4.368 1.00 94.44 94 TYR A CA 1
ATOM 687 C C . TYR A 1 94 ? -13.320 5.941 3.848 1.00 94.44 94 TYR A C 1
ATOM 689 O O . TYR A 1 94 ? -13.569 4.855 4.379 1.00 94.44 94 TYR A O 1
ATOM 697 N N . ARG A 1 95 ? -12.470 6.073 2.830 1.00 93.88 95 ARG A N 1
ATOM 698 C CA . ARG A 1 95 ? -11.565 4.994 2.446 1.00 93.88 95 ARG A CA 1
ATOM 699 C C . ARG A 1 95 ? -10.476 4.886 3.505 1.00 93.88 95 ARG A C 1
ATOM 701 O O . ARG A 1 95 ? -9.845 5.884 3.841 1.00 93.88 95 ARG A O 1
ATOM 708 N N . LEU A 1 96 ? -10.268 3.679 4.006 1.00 92.19 96 LEU A N 1
ATOM 709 C CA . LEU A 1 96 ? -9.179 3.348 4.908 1.00 92.19 96 LEU A CA 1
ATOM 710 C C . LEU A 1 96 ? -8.161 2.478 4.170 1.00 92.19 96 LEU A C 1
ATOM 712 O O . LEU A 1 96 ? -8.516 1.679 3.300 1.00 92.19 96 LEU A O 1
ATOM 716 N N . HIS A 1 97 ? -6.903 2.656 4.552 1.00 90.38 97 HIS A N 1
ATOM 717 C CA . HIS A 1 97 ? -5.773 1.870 4.084 1.00 90.38 97 HIS A CA 1
ATOM 718 C C . HIS A 1 97 ? -5.196 1.098 5.260 1.00 90.38 97 HIS A C 1
ATOM 720 O O . HIS A 1 97 ? -5.110 1.629 6.371 1.00 90.38 97 HIS A O 1
ATOM 726 N N . SER A 1 98 ? -4.812 -0.148 5.013 1.00 90.06 98 SER A N 1
ATOM 727 C CA . SER A 1 98 ? -4.194 -0.980 6.039 1.00 90.06 98 SER A CA 1
ATOM 728 C C . SER A 1 98 ? -2.801 -0.463 6.390 1.00 90.06 98 SER A C 1
ATOM 730 O O . SER A 1 98 ? -2.039 -0.045 5.515 1.00 90.06 98 SER A O 1
ATOM 732 N N . VAL A 1 99 ? -2.434 -0.534 7.670 1.00 88.56 99 VAL A N 1
ATOM 733 C CA . VAL A 1 99 ? -1.028 -0.394 8.067 1.00 88.56 99 VAL A CA 1
ATOM 734 C C . VAL A 1 99 ? -0.246 -1.625 7.613 1.00 88.56 99 VAL A C 1
ATOM 736 O O . VAL A 1 99 ? -0.810 -2.714 7.468 1.00 88.56 99 VAL A O 1
ATOM 739 N N . TRP A 1 100 ? 1.063 -1.473 7.397 1.00 88.12 100 TRP A N 1
ATOM 740 C CA . TRP A 1 100 ? 1.907 -2.637 7.141 1.00 88.12 100 TRP A CA 1
ATOM 741 C C . TRP A 1 100 ? 1.823 -3.594 8.341 1.00 88.12 100 TRP A C 1
ATOM 743 O O . TRP A 1 100 ? 1.968 -3.142 9.480 1.00 88.12 100 TRP A O 1
ATOM 753 N N . PRO A 1 101 ? 1.570 -4.895 8.124 1.00 87.81 101 PRO A N 1
ATOM 754 C CA . PRO A 1 101 ? 1.321 -5.816 9.220 1.00 87.81 101 PRO A CA 1
ATOM 755 C C . PRO A 1 101 ? 2.551 -5.983 10.110 1.00 87.81 101 PRO A C 1
ATOM 757 O O . PRO A 1 101 ? 3.688 -6.068 9.637 1.00 87.81 101 PRO A O 1
ATOM 760 N N . ASN A 1 102 ? 2.310 -6.123 11.412 1.00 83.12 102 ASN A N 1
ATOM 761 C CA . ASN A 1 102 ? 3.323 -6.621 12.329 1.00 83.12 102 ASN A CA 1
ATOM 762 C C . ASN A 1 102 ? 3.463 -8.141 12.124 1.00 83.12 102 ASN A C 1
ATOM 764 O O . ASN A 1 102 ? 2.545 -8.915 12.423 1.00 83.12 102 ASN A O 1
ATOM 768 N N . LEU A 1 103 ? 4.602 -8.567 11.572 1.00 83.94 103 LEU A N 1
ATOM 769 C CA . LEU A 1 103 ? 4.848 -9.938 11.117 1.00 83.94 103 LEU A CA 1
ATOM 770 C C . LEU A 1 103 ? 3.790 -10.403 10.095 1.00 83.94 103 LEU A C 1
ATOM 772 O O . LEU A 1 103 ? 3.735 -9.893 8.982 1.00 83.94 103 LEU A O 1
ATOM 776 N N . VAL A 1 104 ? 2.969 -11.392 10.456 1.00 83.00 104 VAL A N 1
ATOM 777 C CA . VAL A 1 104 ? 1.980 -12.035 9.571 1.00 83.00 104 VAL A CA 1
ATOM 778 C C . VAL A 1 104 ? 0.534 -11.671 9.928 1.00 83.00 104 VAL A C 1
ATOM 780 O O . VAL A 1 104 ? -0.400 -12.324 9.470 1.00 83.00 104 VAL A O 1
ATOM 783 N N . ARG A 1 105 ? 0.322 -10.660 10.782 1.00 87.00 105 ARG A N 1
ATOM 784 C CA . ARG A 1 105 ? -1.016 -10.230 11.212 1.00 87.00 105 ARG A CA 1
ATOM 785 C C . ARG A 1 105 ? -1.535 -9.107 10.326 1.00 87.00 105 ARG A C 1
ATOM 787 O O . ARG A 1 105 ? -1.231 -7.943 10.553 1.00 87.00 105 ARG A O 1
ATOM 794 N N . THR A 1 106 ? -2.321 -9.477 9.321 1.00 89.00 106 THR A N 1
ATOM 795 C CA . THR A 1 106 ? -3.013 -8.536 8.438 1.00 89.00 106 THR A CA 1
ATOM 796 C C . THR A 1 106 ? -4.129 -7.802 9.171 1.00 89.00 106 THR A C 1
ATOM 798 O O . THR A 1 106 ? -4.820 -8.383 10.012 1.00 89.00 106 THR A O 1
ATOM 801 N N . SER A 1 107 ? -4.346 -6.536 8.814 1.00 88.81 107 SER A N 1
ATOM 802 C CA . SER A 1 107 ? -5.578 -5.824 9.153 1.00 88.81 107 SER A CA 1
ATOM 803 C C . SER A 1 107 ? -6.755 -6.591 8.550 1.00 88.81 107 SER A C 1
ATOM 805 O O . SER A 1 107 ? -6.802 -6.831 7.345 1.00 88.81 107 SER A O 1
ATOM 807 N N . THR A 1 108 ? -7.667 -7.088 9.381 1.00 88.62 108 THR A N 1
ATOM 808 C CA . THR A 1 108 ? -8.767 -7.947 8.929 1.00 88.62 108 THR A CA 1
ATOM 809 C C . THR A 1 108 ? -9.972 -7.766 9.838 1.00 88.62 108 THR A C 1
ATOM 811 O O . THR A 1 108 ? -9.835 -7.619 11.051 1.00 88.62 108 THR A O 1
ATOM 814 N N . LEU A 1 109 ? -11.157 -7.795 9.237 1.00 89.62 109 LEU A N 1
ATOM 815 C CA . LEU A 1 109 ? -12.444 -7.778 9.921 1.00 89.62 109 LEU A CA 1
ATOM 816 C C . LEU A 1 109 ? -13.248 -9.024 9.520 1.00 89.62 109 LEU A C 1
ATOM 818 O O . LEU A 1 109 ? -12.978 -9.617 8.472 1.00 89.62 109 LEU A O 1
ATOM 822 N N . PRO A 1 110 ? -14.263 -9.421 10.306 1.00 91.69 110 PRO A N 1
ATOM 823 C CA . PRO A 1 110 ? -15.292 -10.333 9.819 1.00 91.69 110 PRO A CA 1
ATOM 824 C C . PRO A 1 110 ? -15.910 -9.816 8.512 1.00 91.69 110 PRO A C 1
ATOM 826 O O . PRO A 1 110 ? -16.019 -8.607 8.319 1.00 91.69 110 PRO A O 1
ATOM 829 N N . VAL A 1 111 ? -16.397 -10.714 7.646 1.00 90.06 111 VAL A N 1
ATOM 830 C CA . VAL A 1 111 ? -17.024 -10.347 6.352 1.00 90.06 111 VAL A CA 1
ATOM 831 C C . VAL A 1 111 ? -18.188 -9.362 6.525 1.00 90.06 111 VAL A C 1
ATOM 833 O O . VAL A 1 111 ? -18.399 -8.489 5.691 1.00 90.06 111 VAL A O 1
ATOM 836 N N . ALA A 1 112 ? -18.930 -9.465 7.631 1.00 93.38 112 ALA A N 1
ATOM 837 C CA . ALA A 1 112 ? -20.0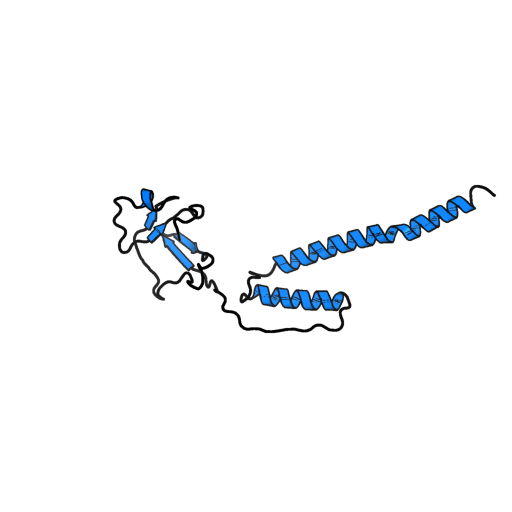22 -8.547 7.961 1.00 93.38 112 ALA A CA 1
ATOM 838 C C . ALA A 1 112 ? -19.553 -7.138 8.398 1.00 93.38 112 ALA A C 1
ATOM 840 O O . ALA A 1 112 ? -20.387 -6.264 8.650 1.00 93.38 112 ALA A O 1
ATOM 841 N N . GLY A 1 113 ? -18.241 -6.924 8.503 1.00 93.25 113 GLY A N 1
ATOM 842 C CA . GLY A 1 113 ? -17.620 -5.752 9.101 1.00 93.25 113 GLY A CA 1
ATOM 843 C C . GLY A 1 113 ? -17.747 -5.733 10.624 1.00 93.25 113 GLY A C 1
ATOM 844 O O . GLY A 1 113 ? -18.136 -6.714 11.259 1.00 93.25 113 GLY A O 1
ATOM 845 N N . LEU A 1 114 ? -17.427 -4.580 11.206 1.00 93.69 114 LEU A N 1
ATOM 846 C CA . LEU A 1 114 ? -17.614 -4.286 12.623 1.00 93.69 114 LEU A CA 1
ATOM 847 C C . LEU A 1 114 ? -18.386 -2.970 12.760 1.00 93.69 114 LEU A C 1
ATOM 849 O O . LEU A 1 114 ? -18.233 -2.056 11.948 1.00 93.69 114 LEU A O 1
ATOM 853 N N . ARG A 1 115 ? -19.250 -2.887 13.773 1.00 94.44 115 ARG A N 1
ATOM 854 C CA . ARG A 1 115 ? -19.983 -1.672 14.136 1.00 94.44 115 ARG A CA 1
ATOM 855 C C . ARG A 1 115 ? -19.789 -1.429 15.620 1.00 94.44 115 ARG A C 1
ATOM 857 O O . ARG A 1 115 ? -19.963 -2.347 16.408 1.00 94.44 115 ARG A O 1
ATOM 864 N N . GLY A 1 116 ? -19.474 -0.195 15.977 1.00 94.00 116 GLY A N 1
ATOM 865 C CA . GLY A 1 116 ? -19.251 0.199 17.358 1.00 94.00 116 GLY A CA 1
ATOM 866 C C . GLY A 1 116 ? -19.252 1.712 17.485 1.00 94.00 116 GLY A C 1
ATOM 867 O O . GLY A 1 116 ? -19.222 2.439 16.487 1.00 94.00 116 GLY A O 1
ATOM 868 N N . ARG A 1 117 ? -19.306 2.195 18.725 1.00 93.94 117 ARG A N 1
ATOM 869 C CA . ARG A 1 117 ? -19.104 3.618 19.004 1.00 93.94 117 ARG A CA 1
ATOM 870 C C . ARG A 1 117 ? -17.633 3.961 18.764 1.00 93.94 117 ARG A C 1
ATOM 872 O O . ARG A 1 117 ? -16.763 3.208 19.190 1.00 93.94 117 ARG A O 1
ATOM 879 N N . LEU A 1 118 ? -17.380 5.096 18.118 1.00 92.88 118 LEU A N 1
ATOM 880 C CA . LEU A 1 118 ? -16.033 5.636 17.965 1.00 92.88 118 LEU A CA 1
ATOM 881 C C . LEU A 1 118 ? -15.596 6.327 19.268 1.00 92.88 118 LEU A C 1
ATOM 883 O O . LEU A 1 118 ? -16.353 7.139 19.804 1.00 92.88 118 LEU A O 1
ATOM 887 N N . ILE A 1 119 ? -14.401 6.012 19.762 1.00 92.81 119 ILE A N 1
ATOM 888 C CA . ILE A 1 119 ? -13.708 6.743 20.831 1.00 92.81 119 ILE A CA 1
ATOM 889 C C . ILE A 1 119 ? -12.457 7.358 20.222 1.00 92.81 119 ILE A C 1
ATOM 891 O O . ILE A 1 119 ? -11.654 6.638 19.641 1.00 92.81 119 ILE A O 1
ATOM 895 N N . ASP A 1 120 ? -12.289 8.665 20.364 1.00 92.25 120 ASP A N 1
ATOM 896 C CA . ASP A 1 120 ? -11.050 9.343 19.995 1.00 92.25 120 ASP A CA 1
ATOM 897 C C . ASP A 1 120 ? -10.083 9.323 21.182 1.00 92.25 120 ASP A C 1
ATOM 899 O O . ASP A 1 120 ? -10.387 9.883 22.235 1.00 92.25 120 ASP A O 1
ATOM 903 N N . ALA A 1 121 ? -8.956 8.633 21.014 1.00 93.31 121 ALA A N 1
ATOM 904 C CA . ALA A 1 121 ? -7.900 8.512 22.014 1.00 93.31 121 ALA A CA 1
ATOM 905 C C . ALA A 1 121 ? -6.637 9.313 21.644 1.00 93.31 121 ALA A C 1
ATOM 907 O O . ALA A 1 121 ? -5.663 9.298 22.397 1.00 93.31 121 ALA A O 1
ATOM 908 N N . GLY A 1 122 ? -6.642 10.034 20.515 1.00 92.12 122 GLY A N 1
ATOM 909 C CA . GLY A 1 122 ? -5.525 10.869 20.076 1.00 92.12 122 GLY A CA 1
ATOM 910 C C . GLY A 1 122 ? -4.188 10.122 19.986 1.00 92.12 122 GLY A C 1
ATOM 911 O O . GLY A 1 122 ? -4.107 8.997 19.489 1.00 92.12 122 GLY A O 1
ATOM 912 N N . GLY A 1 123 ? -3.117 10.775 20.441 1.00 90.62 123 GLY A N 1
ATOM 913 C CA . GLY A 1 123 ? -1.740 10.295 20.301 1.00 90.62 123 GLY A CA 1
ATOM 914 C C . GLY A 1 123 ? -1.235 9.339 21.384 1.00 90.62 123 GLY A C 1
ATOM 915 O O . GLY A 1 123 ? -0.109 8.858 21.273 1.00 90.62 123 GLY A O 1
ATOM 916 N N . ASP A 1 124 ? -2.020 9.076 22.427 1.00 88.06 124 ASP A N 1
ATOM 917 C CA . ASP A 1 124 ? -1.618 8.242 23.560 1.00 88.06 124 ASP A CA 1
ATOM 918 C C . ASP A 1 124 ? -2.799 7.392 24.037 1.00 88.06 124 ASP A C 1
ATOM 920 O O . ASP A 1 124 ? -3.737 7.889 24.658 1.00 88.06 124 ASP A O 1
ATOM 924 N N . VAL A 1 125 ? -2.724 6.084 23.769 1.00 86.19 125 VAL A N 1
ATOM 925 C CA . VAL A 1 125 ? -3.740 5.104 24.176 1.00 86.19 125 VAL A CA 1
ATOM 926 C C . VAL A 1 125 ? -3.973 5.110 25.684 1.00 86.19 125 VAL A C 1
ATOM 928 O O . VAL A 1 125 ? -5.111 4.944 26.113 1.00 86.19 125 VAL A O 1
ATOM 931 N N . LEU A 1 126 ? -2.919 5.276 26.491 1.00 86.06 126 LEU A N 1
ATOM 932 C CA . LEU A 1 126 ? -3.028 5.111 27.939 1.00 86.06 126 LEU A CA 1
ATOM 933 C C . LEU A 1 126 ? -3.852 6.239 28.545 1.00 86.06 126 LEU A C 1
ATOM 935 O O . LEU A 1 126 ? -4.785 5.974 29.295 1.00 86.06 126 LEU A O 1
ATOM 939 N N . SER A 1 127 ? -3.531 7.485 28.202 1.00 88.00 127 SER A N 1
ATOM 940 C CA . SER A 1 127 ? -4.281 8.641 28.693 1.00 88.00 127 SER A CA 1
ATOM 941 C C . SER A 1 127 ? -5.614 8.830 27.966 1.00 88.00 127 SER A C 1
ATOM 943 O O . SER A 1 127 ? -6.603 9.185 28.602 1.00 88.00 127 SER A O 1
ATOM 945 N N . GLY A 1 128 ? -5.675 8.551 26.660 1.00 88.69 128 GLY A N 1
ATOM 946 C CA . GLY A 1 128 ? -6.885 8.709 25.851 1.00 88.69 128 GLY A CA 1
ATOM 947 C C . GLY A 1 128 ? -8.003 7.724 26.200 1.00 88.69 128 GLY A C 1
ATOM 948 O O . GLY A 1 128 ? -9.180 8.041 26.021 1.00 88.69 128 GLY A O 1
ATOM 949 N N . LEU A 1 129 ? -7.654 6.545 26.724 1.00 91.69 129 LEU A N 1
ATOM 950 C CA . LEU A 1 129 ? -8.616 5.512 27.121 1.00 91.69 129 LEU A CA 1
ATOM 951 C C . LEU A 1 129 ? -8.817 5.399 28.638 1.00 91.69 129 LEU A C 1
ATOM 953 O O . LEU A 1 129 ? -9.660 4.610 29.067 1.00 91.69 129 LEU A O 1
ATOM 957 N N . ASP A 1 130 ? -8.097 6.172 29.457 1.00 92.62 130 ASP A N 1
ATOM 958 C CA . ASP A 1 130 ? -8.249 6.111 30.912 1.00 92.62 130 ASP A CA 1
ATOM 959 C C . ASP A 1 130 ? -9.682 6.469 31.340 1.00 92.62 130 ASP A C 1
ATOM 961 O O . ASP A 1 130 ? -10.264 7.473 30.921 1.00 92.62 130 ASP A O 1
ATOM 965 N N . GLY A 1 131 ? -10.285 5.599 32.151 1.00 92.44 131 GLY A N 1
ATOM 966 C CA . GLY A 1 131 ? -11.679 5.715 32.583 1.00 92.44 131 GLY A CA 1
ATOM 967 C C . GLY A 1 131 ? -12.737 5.549 31.479 1.00 92.44 131 GLY A C 1
ATOM 968 O O . GLY A 1 131 ? -13.925 5.709 31.770 1.00 92.44 131 GLY A O 1
ATOM 969 N N . GLN A 1 132 ? -12.356 5.225 30.238 1.00 91.56 132 GLN A N 1
ATOM 970 C CA . GLN A 1 132 ? -13.304 4.963 29.154 1.00 91.56 132 GLN A CA 1
ATOM 971 C C . GLN A 1 132 ? -13.808 3.516 29.204 1.00 91.56 132 GLN A C 1
ATOM 973 O O . GLN A 1 132 ? -13.048 2.569 29.391 1.00 91.56 132 GLN A O 1
ATOM 978 N N . ASP A 1 133 ? -15.106 3.334 28.971 1.00 92.25 133 ASP A N 1
ATOM 979 C CA . ASP A 1 133 ? -15.672 2.026 28.640 1.00 92.25 133 ASP A CA 1
ATOM 980 C C . ASP A 1 133 ? -15.305 1.691 27.186 1.00 92.25 133 ASP A C 1
ATOM 982 O O . ASP A 1 133 ? -15.766 2.391 26.282 1.00 92.25 133 ASP A O 1
ATOM 986 N N . ILE A 1 134 ? -14.446 0.687 26.975 1.00 91.88 134 ILE A N 1
ATOM 987 C CA . ILE A 1 134 ? -13.833 0.357 25.671 1.00 91.88 134 ILE A CA 1
ATOM 988 C C . ILE A 1 134 ? -14.369 -0.927 25.025 1.00 91.88 134 ILE A C 1
ATOM 990 O O . ILE A 1 134 ? -14.049 -1.200 23.868 1.00 91.88 134 ILE A O 1
ATOM 994 N N . GLU A 1 135 ? -15.164 -1.721 25.741 1.00 93.00 135 GLU A N 1
ATOM 995 C CA . GLU A 1 135 ? -15.696 -2.981 25.216 1.00 93.00 135 GLU A CA 1
ATOM 996 C C . GLU A 1 135 ? -16.634 -2.716 24.024 1.00 93.00 135 GLU A C 1
ATOM 998 O O . GLU A 1 135 ? -17.442 -1.788 24.052 1.00 93.00 135 GLU A O 1
ATOM 1003 N N . ASP A 1 136 ? -16.490 -3.500 22.947 1.00 92.81 136 ASP A N 1
ATOM 1004 C CA . ASP A 1 136 ? -17.266 -3.391 21.699 1.00 92.81 136 ASP A CA 1
ATOM 1005 C C . ASP A 1 136 ? -17.224 -2.011 21.004 1.00 92.81 136 ASP A C 1
ATOM 1007 O O . ASP A 1 136 ? -18.168 -1.579 20.326 1.00 92.81 136 ASP A O 1
ATOM 1011 N N . ARG A 1 137 ? -16.104 -1.292 21.141 1.00 93.44 137 ARG A N 1
ATOM 1012 C CA . ARG A 1 137 ? -15.904 0.036 20.543 1.00 93.44 137 ARG A CA 1
ATOM 1013 C C . ARG A 1 137 ? -14.744 0.085 19.563 1.00 93.44 137 ARG A C 1
ATOM 1015 O O . ARG A 1 137 ? -13.875 -0.778 19.529 1.00 93.44 137 ARG A O 1
ATOM 1022 N N . ILE A 1 138 ? -14.767 1.123 18.732 1.00 93.62 138 ILE A N 1
ATOM 1023 C CA . ILE A 1 138 ? -13.741 1.406 17.731 1.00 93.62 138 ILE A CA 1
ATOM 1024 C C . ILE A 1 138 ? -12.918 2.575 18.256 1.00 93.62 138 ILE A C 1
ATOM 1026 O O . ILE A 1 138 ? -13.471 3.643 18.509 1.00 93.62 138 ILE A O 1
ATOM 1030 N N . VAL A 1 139 ? -11.612 2.387 18.413 1.00 93.00 139 VAL A N 1
ATOM 1031 C CA . VAL A 1 139 ? -10.711 3.456 18.851 1.00 93.00 139 VAL A CA 1
ATOM 1032 C C . VAL A 1 139 ? -10.111 4.147 17.628 1.00 93.00 139 VAL A C 1
ATOM 1034 O O . VAL A 1 139 ? -9.601 3.491 16.721 1.00 93.00 139 VAL A O 1
ATOM 1037 N N . LEU A 1 140 ? -10.189 5.474 17.605 1.00 92.56 140 LEU A N 1
ATOM 1038 C CA . LEU A 1 140 ? -9.460 6.343 16.695 1.00 92.56 140 LEU A CA 1
ATOM 1039 C C . LEU A 1 140 ? -8.178 6.801 17.396 1.00 92.56 140 LEU A C 1
ATOM 1041 O O . LEU A 1 140 ? -8.233 7.324 18.507 1.00 92.56 140 LEU A O 1
ATOM 1045 N N . LEU A 1 141 ? -7.045 6.589 16.734 1.00 93.19 141 LEU A N 1
ATOM 1046 C CA . LEU A 1 141 ? -5.723 6.999 17.198 1.00 93.19 141 LEU A CA 1
ATOM 1047 C C . LEU A 1 141 ? -5.039 7.847 16.136 1.00 93.19 141 LEU A C 1
ATOM 1049 O O . LEU A 1 141 ? -5.222 7.628 14.935 1.00 93.19 141 LEU A O 1
ATOM 1053 N N . ASP A 1 142 ? -4.187 8.762 16.585 1.00 92.56 142 ASP A N 1
ATOM 1054 C CA . ASP A 1 142 ? -3.309 9.500 15.692 1.00 92.56 142 ASP A CA 1
ATOM 1055 C C . ASP A 1 142 ? -2.312 8.539 15.044 1.00 92.56 142 ASP A C 1
ATOM 1057 O O . ASP A 1 142 ? -1.655 7.745 15.721 1.00 92.56 142 ASP A O 1
ATOM 1061 N N . TYR A 1 143 ? -2.122 8.651 13.728 1.00 90.25 143 TYR A N 1
ATOM 1062 C CA . TYR A 1 143 ? -1.164 7.807 13.006 1.00 90.25 143 TYR A CA 1
ATOM 1063 C C . TYR A 1 143 ? 0.271 7.942 13.556 1.00 90.25 143 TYR A C 1
ATOM 1065 O O . TYR A 1 143 ? 1.011 6.964 13.658 1.00 90.25 143 TYR A O 1
ATOM 1073 N N . ASN A 1 144 ? 0.646 9.151 13.989 1.00 89.06 144 ASN A N 1
ATOM 1074 C CA . ASN A 1 144 ? 1.971 9.470 14.532 1.00 89.06 144 ASN A CA 1
ATOM 1075 C C . ASN A 1 144 ? 2.125 9.163 16.038 1.00 89.06 144 ASN A C 1
ATOM 1077 O O . ASN A 1 144 ? 3.036 9.685 16.675 1.00 89.06 144 ASN A O 1
ATOM 1081 N N . SER A 1 145 ? 1.277 8.307 16.610 1.00 88.75 145 SER A N 1
ATOM 1082 C CA . SER A 1 145 ? 1.332 7.886 18.024 1.00 88.75 145 SER A CA 1
ATOM 1083 C C . SER A 1 145 ? 2.396 6.817 18.331 1.00 88.75 145 SER A C 1
ATOM 1085 O O . SER A 1 145 ? 2.478 6.286 19.440 1.00 88.75 145 SER A O 1
ATOM 1087 N N . GLY A 1 146 ? 3.249 6.492 17.357 1.00 85.19 146 GLY A N 1
ATOM 1088 C CA . GLY A 1 146 ? 4.373 5.577 17.538 1.00 85.19 146 GLY A CA 1
ATOM 1089 C C . GLY A 1 146 ? 3.911 4.150 17.815 1.00 85.19 146 GLY A C 1
ATOM 1090 O O . GLY A 1 146 ? 3.398 3.483 16.926 1.00 85.19 146 GLY A O 1
ATOM 1091 N N . THR A 1 147 ? 4.129 3.665 19.036 1.00 83.00 147 THR A N 1
ATOM 1092 C CA . THR A 1 147 ? 3.779 2.294 19.431 1.00 83.00 147 THR A CA 1
ATOM 1093 C C . THR A 1 147 ? 2.367 2.165 19.999 1.00 83.00 147 THR A C 1
ATOM 1095 O O . THR A 1 147 ? 1.989 1.065 20.373 1.00 83.00 147 THR A O 1
ATOM 1098 N N . ALA A 1 148 ? 1.592 3.250 20.108 1.00 84.12 148 ALA A N 1
ATOM 1099 C CA . ALA A 1 148 ? 0.278 3.208 20.757 1.00 84.12 148 ALA A CA 1
ATOM 1100 C C . ALA A 1 148 ? -0.769 2.375 19.991 1.00 84.12 148 ALA A C 1
ATOM 1102 O O . ALA A 1 148 ? -1.726 1.901 20.595 1.00 84.12 148 ALA A O 1
ATOM 1103 N N . TRP A 1 149 ? -0.594 2.188 18.680 1.00 81.19 149 TRP A N 1
ATOM 1104 C CA . TRP A 1 149 ? -1.437 1.314 17.855 1.00 81.19 149 TRP A CA 1
ATOM 1105 C C . TRP A 1 149 ? -0.869 -0.108 17.675 1.00 81.19 149 TRP A C 1
ATOM 1107 O O . TRP A 1 149 ? -1.449 -0.885 16.913 1.00 81.19 149 TRP A O 1
ATOM 1117 N N . MET A 1 150 ? 0.251 -0.449 18.333 1.00 72.81 150 MET A N 1
ATOM 1118 C CA . MET A 1 150 ? 0.885 -1.780 18.282 1.00 72.81 150 MET A CA 1
ATOM 1119 C C . MET A 1 150 ? 0.537 -2.672 19.471 1.00 72.81 150 MET A C 1
ATOM 1121 O O . MET A 1 150 ? 0.363 -2.145 20.590 1.00 72.81 150 MET A O 1
#

Foldseek 3Di:
DPDPVVVVVVVVVVVVPVVVVVVVVVVVVVVVVLCVQLVPFPDLPPPDPSVVVNVVVVVVVCVVVVNPDDDDDDDDDDDDDWPWDWDDDPNDIDIDTWDDDDPPDTDDAPPVGADAAEQEQELALVNSCVVNDPPSHDYDYDPPSPPRVD

Sequence (150 aa):
MSVLRFAVVILLMSILAPSAWAVSVESDERLRDAVAALSAVESRVTGYAGAAEAAEYLIQALGHSGVTEIHRQSFAVPVPVDEGFTLSASGLQYRLHSVWPNLVRTSTLPVAGLRGRLIDAGGDVLSGLDGQDIEDRIVLLDYNSGTAWM

Secondary structure (DSSP, 8-state):
--SHHHHHHHHHHHHHTHHHHHHHHHHHHHHHHHHHHHHHSS--STTSHHHHHHHHHHHHHHHHTT------------------EEEEETTEEEEE-PPPPBTTB-----TT----EEEEEET-HHHHSTT---TTEEEEE-TT-TTTT-

Radius of gyration: 28.48 Å; chains: 1; 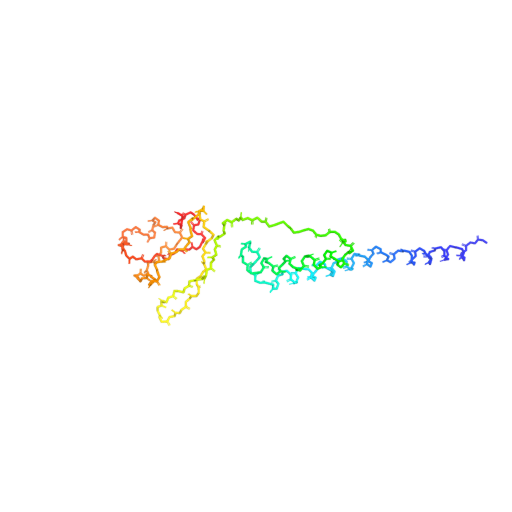bounding box: 76×48×72 Å

pLDDT: mean 86.54, std 13.0, range [52.94, 97.38]